Protein AF-A0A383BLA7-F1 (afdb_monomer_lite)

pLDDT: mean 97.98, std 0.87, range [94.31, 98.81]

InterPro domains:
  IPR002496 Phosphoribosyl-AMP cyclohydrolase domain [PF01502] (13-68)
  IPR038019 Phosphoribosyl-AMP cyclohydrolase domain superfamily [G3DSA:3.10.20.810] (1-69)
  IPR038019 Phosphoribosyl-AMP cyclohydrolase domain superfamily [SSF141734] (1-68)

Sequence (69 aa):
VVAQSVENGDVLMFAFANEEAVLKTMRSGFAHYWSRSRGCLWKKGESSGNLQKIEVVWVDCDADTLIYR

Radius of gyration: 11.4 Å; chains: 1; bounding box: 23×28×29 Å

Organism: NCBI:txid408172

Secondary structure (DSSP, 8-state):
-EEE-TTT--EEEE----HHHHHHHHHHSB-EEEETTTTEEEETTTTTS---B-S-EEE-SSSS-EEE-

Structure (mmCIF, N/CA/C/O backbone):
data_AF-A0A383BLA7-F1
#
_entry.id   AF-A0A383BLA7-F1
#
loop_
_atom_site.group_PDB
_atom_site.id
_atom_site.type_symbol
_atom_site.label_atom_id
_atom_site.label_alt_id
_atom_site.label_comp_id
_atom_site.label_asym_id
_atom_site.label_entity_id
_atom_site.label_seq_id
_atom_site.pdbx_PDB_ins_code
_atom_site.Cartn_x
_atom_site.Cartn_y
_atom_site.Cartn_z
_atom_site.occupancy
_atom_site.B_iso_or_equiv
_atom_site.auth_seq_id
_atom_site.auth_comp_id
_atom_site.auth_asym_id
_atom_site.auth_atom_id
_atom_site.pdbx_PDB_model_num
ATOM 1 N N . VAL A 1 1 ? -0.708 -4.847 3.630 1.00 98.44 1 VAL A N 1
ATOM 2 C CA . VAL A 1 1 ? -0.207 -4.341 2.334 1.00 98.44 1 VAL A CA 1
ATOM 3 C C . VAL A 1 1 ? 1.274 -4.627 2.224 1.00 98.44 1 VAL A C 1
ATOM 5 O O . VAL A 1 1 ? 2.022 -4.271 3.133 1.00 98.44 1 VAL A O 1
ATOM 8 N N . VAL A 1 2 ? 1.684 -5.269 1.137 1.00 98.81 2 VAL A N 1
ATOM 9 C CA . VAL A 1 2 ? 3.090 -5.480 0.784 1.00 98.81 2 VAL A CA 1
ATOM 10 C C . VAL A 1 2 ? 3.471 -4.457 -0.281 1.00 98.81 2 VAL A C 1
ATOM 12 O O . VAL A 1 2 ? 2.791 -4.349 -1.295 1.00 98.81 2 VAL A O 1
ATOM 15 N N . ALA A 1 3 ? 4.533 -3.692 -0.051 1.00 98.69 3 ALA A N 1
ATOM 16 C CA . ALA A 1 3 ? 5.108 -2.814 -1.063 1.00 98.69 3 ALA A CA 1
ATOM 17 C C . ALA A 1 3 ? 6.200 -3.576 -1.813 1.00 98.69 3 ALA A C 1
ATOM 19 O O . ALA A 1 3 ? 7.139 -4.077 -1.187 1.00 98.69 3 ALA A O 1
ATOM 20 N N . GLN A 1 4 ? 6.083 -3.650 -3.133 1.00 98.81 4 GLN A N 1
ATOM 21 C CA . GLN A 1 4 ? 6.997 -4.379 -3.998 1.00 98.81 4 GLN A CA 1
ATOM 22 C C . GLN A 1 4 ? 7.522 -3.460 -5.100 1.00 98.81 4 GLN A C 1
ATOM 24 O O . GLN A 1 4 ? 6.763 -2.727 -5.717 1.00 98.81 4 GLN A O 1
ATOM 29 N N . SER A 1 5 ? 8.822 -3.514 -5.366 1.00 98.25 5 SER A N 1
ATOM 30 C CA . SER A 1 5 ? 9.435 -2.761 -6.459 1.00 98.25 5 SER A CA 1
ATOM 31 C C . SER A 1 5 ? 8.881 -3.196 -7.820 1.00 98.25 5 SER A C 1
ATOM 33 O O . SER A 1 5 ? 8.843 -4.389 -8.142 1.00 98.25 5 SER A O 1
ATOM 35 N N . VAL A 1 6 ? 8.491 -2.224 -8.650 1.00 97.88 6 VAL A N 1
ATOM 36 C CA . VAL A 1 6 ? 8.058 -2.471 -10.035 1.00 97.88 6 VAL A CA 1
ATOM 37 C C . VAL A 1 6 ? 9.203 -3.016 -10.882 1.00 97.88 6 VAL A C 1
ATOM 39 O O . VAL A 1 6 ? 8.957 -3.889 -11.710 1.00 97.88 6 VAL A O 1
ATOM 42 N N . GLU A 1 7 ? 10.426 -2.534 -10.655 1.00 97.38 7 GLU A N 1
ATOM 43 C CA . GLU A 1 7 ? 11.584 -2.791 -11.516 1.00 97.38 7 GLU A CA 1
ATOM 44 C C . GLU A 1 7 ? 12.113 -4.221 -11.391 1.00 97.38 7 GLU A C 1
ATOM 46 O O . GLU A 1 7 ? 12.458 -4.842 -12.394 1.00 97.38 7 GLU A O 1
ATOM 51 N N . ASN A 1 8 ? 12.177 -4.751 -10.168 1.00 97.56 8 ASN A N 1
ATOM 52 C CA . ASN A 1 8 ? 12.849 -6.023 -9.889 1.00 97.56 8 ASN A CA 1
ATOM 53 C C . ASN A 1 8 ? 12.023 -7.008 -9.045 1.00 97.56 8 ASN A C 1
ATOM 55 O O . ASN A 1 8 ? 12.424 -8.157 -8.895 1.00 97.56 8 ASN A O 1
ATOM 59 N N . GLY A 1 9 ? 10.859 -6.602 -8.530 1.00 97.31 9 GLY A N 1
ATOM 60 C CA . GLY A 1 9 ? 10.007 -7.469 -7.716 1.00 97.31 9 GLY A CA 1
ATOM 61 C C . GLY A 1 9 ? 10.456 -7.632 -6.260 1.00 97.31 9 GLY A C 1
ATOM 62 O O . GLY A 1 9 ? 9.846 -8.426 -5.540 1.00 97.31 9 GLY A O 1
ATOM 63 N N . ASP A 1 10 ? 11.457 -6.878 -5.799 1.00 98.56 10 ASP A N 1
ATOM 64 C CA . ASP A 1 10 ? 11.895 -6.926 -4.403 1.00 98.56 10 ASP A CA 1
ATOM 65 C C . ASP A 1 10 ? 10.787 -6.453 -3.461 1.00 98.56 10 ASP A C 1
ATOM 67 O O . ASP A 1 10 ? 10.137 -5.427 -3.689 1.00 98.56 10 ASP A O 1
ATOM 71 N N . VAL A 1 11 ? 10.595 -7.179 -2.359 1.00 98.50 11 VAL A N 1
ATOM 72 C CA . VAL A 1 11 ? 9.709 -6.750 -1.275 1.00 98.50 11 VAL A CA 1
ATOM 73 C C . VAL A 1 11 ? 10.420 -5.673 -0.462 1.00 98.50 11 VAL A C 1
ATOM 75 O O . VAL A 1 11 ? 11.424 -5.932 0.195 1.00 98.50 11 VAL A O 1
ATOM 78 N N . LEU A 1 12 ? 9.877 -4.458 -0.491 1.00 98.31 12 LEU A N 1
ATOM 79 C CA . LEU A 1 12 ? 10.474 -3.293 0.158 1.00 98.31 12 LEU A CA 1
ATOM 80 C C . LEU A 1 12 ? 10.029 -3.167 1.613 1.00 98.31 12 LEU A C 1
ATOM 82 O O . LEU A 1 12 ? 10.818 -2.806 2.484 1.00 98.31 12 LEU A O 1
ATOM 86 N N . MET A 1 13 ? 8.741 -3.407 1.876 1.00 98.31 13 MET A N 1
ATOM 87 C CA . MET A 1 13 ? 8.177 -3.344 3.223 1.00 98.31 13 MET A CA 1
ATOM 88 C C . MET A 1 13 ? 6.780 -3.958 3.304 1.00 98.31 13 MET A C 1
ATOM 90 O O . MET A 1 13 ? 6.096 -4.152 2.301 1.00 98.31 13 MET A O 1
ATOM 94 N N . PHE A 1 14 ? 6.328 -4.163 4.539 1.00 98.44 14 PHE A N 1
ATOM 95 C CA . PHE A 1 14 ? 4.943 -4.454 4.879 1.00 98.44 14 PHE A CA 1
ATOM 96 C C . PHE A 1 14 ? 4.383 -3.364 5.799 1.00 98.44 14 PHE A C 1
ATOM 98 O O . PHE A 1 14 ? 5.060 -2.901 6.720 1.00 98.44 14 PHE A O 1
ATOM 105 N N . ALA A 1 15 ? 3.131 -2.974 5.570 1.00 98.25 15 ALA A N 1
ATOM 106 C CA . ALA A 1 15 ? 2.379 -2.102 6.465 1.00 98.25 15 ALA A CA 1
ATOM 107 C C . ALA A 1 15 ? 0.872 -2.390 6.407 1.00 98.25 15 ALA A C 1
ATOM 109 O O . ALA A 1 15 ? 0.349 -2.971 5.451 1.00 98.25 15 ALA A O 1
ATOM 110 N N . PHE A 1 16 ? 0.162 -1.956 7.447 1.00 98.56 16 PHE A N 1
ATOM 111 C CA . PHE A 1 16 ? -1.297 -2.005 7.490 1.00 98.56 16 PHE A CA 1
ATOM 112 C C . PHE A 1 16 ? -1.889 -0.824 6.723 1.00 98.56 16 PHE A C 1
ATOM 114 O O . PHE A 1 16 ? -1.306 0.259 6.683 1.00 98.56 16 PHE A O 1
ATOM 121 N N . ALA A 1 17 ? -3.066 -1.025 6.146 1.00 98.38 17 ALA A N 1
ATOM 122 C CA . ALA A 1 17 ? -3.888 0.027 5.570 1.00 98.38 17 ALA A CA 1
ATOM 123 C C . ALA A 1 17 ? -5.330 -0.217 6.015 1.00 98.38 17 ALA A C 1
ATOM 125 O O . ALA A 1 17 ? -5.787 -1.356 6.021 1.00 98.38 17 ALA A O 1
ATOM 126 N N . ASN A 1 18 ? -6.013 0.843 6.432 1.00 98.12 18 ASN A N 1
ATOM 127 C CA . ASN A 1 18 ? -7.463 0.842 6.568 1.00 98.12 18 ASN A CA 1
ATOM 128 C C . ASN A 1 18 ? -8.091 1.339 5.254 1.00 98.12 18 ASN A C 1
ATOM 130 O O . ASN A 1 18 ? -7.382 1.756 4.336 1.00 98.12 18 ASN A O 1
ATOM 134 N N . GLU A 1 19 ? -9.419 1.335 5.180 1.00 98.12 19 GLU A N 1
ATOM 135 C CA . GLU A 1 19 ? -10.163 1.790 4.001 1.00 98.12 19 GLU A CA 1
ATOM 136 C C . GLU A 1 19 ? -9.755 3.205 3.548 1.00 98.12 19 GLU A C 1
ATOM 138 O O . GLU A 1 19 ? -9.483 3.430 2.368 1.00 98.12 19 GLU A O 1
ATOM 143 N N . GLU A 1 20 ? -9.611 4.151 4.485 1.00 98.44 20 GLU A N 1
ATOM 144 C CA . GLU A 1 20 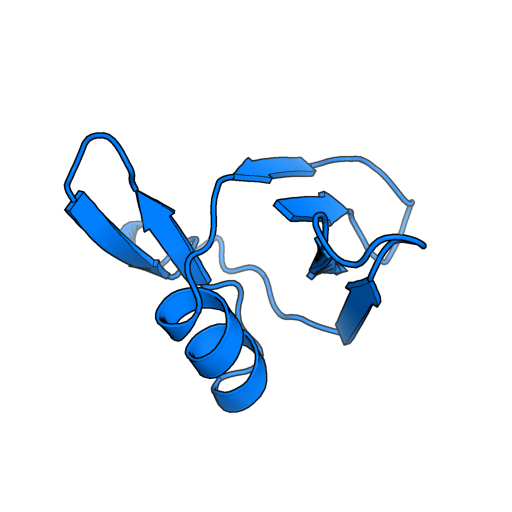? -9.193 5.523 4.168 1.00 98.44 20 GLU A CA 1
ATOM 145 C C . GLU A 1 20 ? -7.798 5.573 3.522 1.00 98.44 20 GLU A C 1
ATOM 147 O O . GLU A 1 20 ? -7.581 6.308 2.554 1.00 98.44 20 GLU A O 1
ATOM 152 N N . ALA A 1 21 ? -6.850 4.778 4.026 1.00 98.56 21 ALA A N 1
ATOM 153 C CA . ALA A 1 21 ? -5.505 4.691 3.469 1.00 98.56 21 ALA A CA 1
ATOM 154 C C . ALA A 1 21 ? -5.506 4.136 2.041 1.00 98.56 21 ALA A C 1
ATOM 156 O O . ALA A 1 21 ? -4.803 4.665 1.177 1.00 98.56 21 ALA A O 1
ATOM 157 N N . VAL A 1 22 ? -6.326 3.121 1.764 1.00 98.44 22 VAL A N 1
ATOM 158 C CA . VAL A 1 22 ? -6.470 2.568 0.411 1.00 98.44 22 VAL A CA 1
ATOM 159 C C . VAL A 1 22 ? -7.084 3.612 -0.525 1.00 98.44 22 VAL A C 1
ATOM 161 O O . VAL A 1 22 ? -6.517 3.904 -1.577 1.00 98.44 22 VAL A O 1
ATOM 164 N N . LEU A 1 23 ? -8.172 4.274 -0.119 1.00 98.38 23 LEU A N 1
ATOM 165 C CA . LEU A 1 23 ? -8.818 5.318 -0.924 1.00 98.38 23 LEU A CA 1
ATOM 166 C C . LEU A 1 23 ? -7.879 6.490 -1.232 1.00 98.38 23 LEU A C 1
ATOM 168 O O . LEU A 1 23 ? -7.838 6.976 -2.364 1.00 98.38 23 LEU A O 1
ATOM 172 N N . LYS A 1 24 ? -7.096 6.950 -0.250 1.00 98.38 24 LYS A N 1
ATOM 173 C CA . LYS A 1 24 ? -6.099 8.008 -0.468 1.00 98.38 24 LYS A CA 1
ATOM 174 C C . LYS A 1 24 ? -4.952 7.551 -1.356 1.00 98.38 24 LYS A C 1
ATOM 176 O O . LYS A 1 24 ? -4.473 8.350 -2.161 1.00 98.38 24 LYS A O 1
ATOM 181 N N . THR A 1 25 ? -4.557 6.284 -1.270 1.00 98.62 25 THR A N 1
ATOM 182 C CA . THR A 1 25 ? -3.572 5.704 -2.187 1.00 98.62 25 THR A CA 1
ATOM 183 C C . THR A 1 25 ? -4.069 5.779 -3.629 1.00 98.62 25 THR A C 1
ATOM 185 O O . THR A 1 25 ? -3.399 6.377 -4.469 1.00 98.62 25 THR A O 1
ATOM 188 N N . MET A 1 26 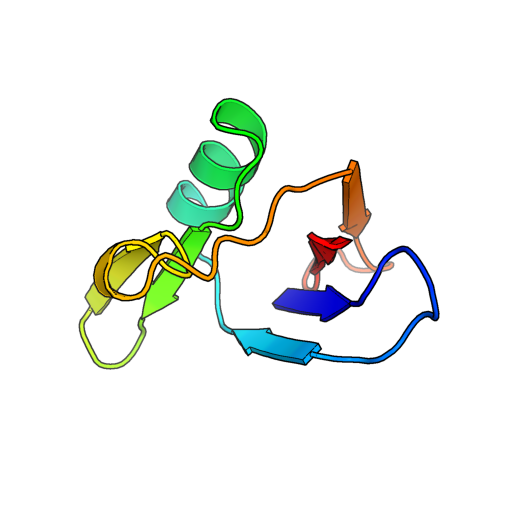? -5.293 5.307 -3.889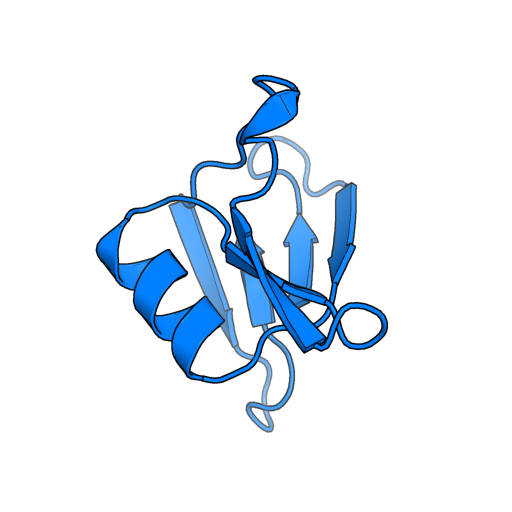 1.00 98.19 26 MET A N 1
ATOM 189 C CA . MET A 1 26 ? -5.900 5.328 -5.227 1.00 98.19 26 MET A CA 1
ATOM 190 C C . MET A 1 26 ? -6.102 6.747 -5.776 1.00 98.19 26 MET A C 1
ATOM 192 O O . MET A 1 26 ? -5.913 6.981 -6.964 1.00 98.19 26 MET A O 1
ATOM 196 N N . ARG A 1 27 ? -6.468 7.714 -4.923 1.00 98.19 27 ARG A N 1
ATOM 197 C CA . ARG A 1 27 ? -6.696 9.109 -5.344 1.00 98.19 27 ARG A CA 1
ATOM 198 C C . ARG A 1 27 ? -5.411 9.888 -5.598 1.00 98.19 27 ARG A C 1
ATOM 200 O O . ARG A 1 27 ? -5.381 10.738 -6.478 1.00 98.19 27 ARG A O 1
ATOM 207 N N . SER A 1 28 ? -4.383 9.662 -4.783 1.00 98.19 28 SER A N 1
ATOM 208 C CA . SER A 1 28 ? -3.145 10.447 -4.845 1.00 98.19 28 SER A CA 1
ATOM 209 C C . SER A 1 28 ? -2.079 9.843 -5.756 1.00 98.19 28 SER A C 1
ATOM 211 O O . SER A 1 28 ? -1.155 10.557 -6.135 1.00 98.19 28 SER A O 1
ATOM 213 N N . GLY A 1 29 ? -2.161 8.542 -6.053 1.00 98.44 29 GLY A N 1
ATOM 214 C CA . GLY A 1 29 ? -1.100 7.807 -6.743 1.00 98.44 29 GLY A CA 1
ATOM 215 C C . GLY A 1 29 ? 0.150 7.579 -5.886 1.00 98.44 29 GLY A C 1
ATOM 216 O O . GLY A 1 29 ? 1.194 7.221 -6.421 1.00 98.44 29 GLY A O 1
ATOM 217 N N . PHE A 1 30 ? 0.079 7.794 -4.568 1.00 98.69 30 PHE A N 1
ATOM 218 C CA . PHE A 1 30 ? 1.183 7.553 -3.635 1.00 98.69 30 PHE A CA 1
ATOM 219 C C . PHE A 1 30 ? 0.750 6.646 -2.489 1.00 98.69 30 PHE A C 1
ATOM 221 O O . PHE A 1 30 ? -0.376 6.751 -2.007 1.00 98.69 30 PHE A O 1
ATOM 228 N N . ALA A 1 31 ? 1.660 5.811 -1.991 1.00 98.56 31 ALA A N 1
ATOM 229 C CA . ALA A 1 31 ? 1.364 4.881 -0.909 1.00 98.56 31 ALA A CA 1
ATOM 230 C C . ALA A 1 31 ? 0.971 5.608 0.390 1.00 98.56 31 ALA A C 1
ATOM 232 O O . ALA A 1 31 ? 1.765 6.348 0.989 1.00 98.56 31 ALA A O 1
ATOM 233 N N . HIS A 1 32 ? -0.254 5.353 0.841 1.00 98.69 32 HIS A N 1
ATOM 234 C CA . HIS A 1 32 ? -0.742 5.717 2.164 1.00 98.69 32 HIS A CA 1
ATOM 235 C C . HIS A 1 32 ? -1.006 4.450 2.970 1.00 98.69 32 HIS A C 1
ATOM 237 O O . HIS A 1 32 ? -1.484 3.438 2.455 1.00 98.69 32 HIS A O 1
ATOM 243 N N . TYR A 1 33 ? -0.714 4.528 4.261 1.00 98.62 33 TYR A N 1
ATOM 244 C CA . TYR A 1 33 ? -0.834 3.415 5.191 1.00 98.62 33 TYR A CA 1
ATOM 245 C C . TYR A 1 33 ? -1.511 3.881 6.483 1.00 98.62 33 TYR A C 1
ATOM 247 O O . TYR A 1 33 ? -1.634 5.077 6.752 1.00 98.62 33 TYR A O 1
ATOM 255 N N . TRP A 1 34 ? -1.902 2.923 7.317 1.00 98.50 34 TRP A N 1
ATOM 256 C CA . TRP A 1 34 ? -2.458 3.150 8.643 1.00 98.50 34 TRP A CA 1
ATOM 257 C C . TRP A 1 34 ? -1.487 2.666 9.720 1.00 98.50 34 TRP A C 1
ATOM 259 O O . TRP A 1 34 ? -1.137 1.484 9.792 1.00 98.50 34 TRP A O 1
ATOM 269 N N . SER A 1 35 ? -1.045 3.576 10.584 1.00 97.31 35 SER A N 1
ATOM 270 C CA . SER A 1 35 ? -0.239 3.217 11.745 1.00 97.31 35 SER A CA 1
ATOM 271 C C . SER A 1 35 ? -1.148 2.728 12.867 1.00 97.31 35 SER A C 1
ATOM 273 O O . SER A 1 35 ? -1.808 3.522 13.530 1.00 97.31 35 SER A O 1
ATOM 275 N N . ARG A 1 36 ? -1.151 1.416 13.130 1.00 96.88 36 ARG A N 1
ATOM 276 C CA . ARG A 1 36 ? -1.938 0.842 14.238 1.00 96.88 36 ARG A CA 1
ATOM 277 C C . ARG A 1 36 ? -1.470 1.322 15.614 1.00 96.88 36 ARG A C 1
ATOM 279 O O . ARG A 1 36 ? -2.284 1.431 16.517 1.00 96.88 36 ARG A O 1
ATOM 286 N N . SER A 1 37 ? -0.177 1.610 15.770 1.00 96.00 37 SER A N 1
ATOM 287 C CA . SER A 1 37 ? 0.389 2.086 17.037 1.00 96.00 37 SER A CA 1
ATOM 288 C C . SER A 1 37 ? 0.132 3.569 17.287 1.00 96.00 37 SER A C 1
ATOM 290 O O . SER A 1 37 ? -0.052 3.962 18.432 1.00 96.00 37 SER A O 1
ATOM 292 N N . ARG A 1 38 ? 0.112 4.397 16.234 1.00 95.44 38 ARG A N 1
ATOM 293 C CA . ARG A 1 38 ? -0.167 5.839 16.347 1.00 95.44 38 ARG A CA 1
ATOM 294 C C . ARG A 1 38 ? -1.643 6.185 16.146 1.00 95.44 38 ARG A C 1
ATOM 296 O O . ARG A 1 38 ? -2.022 7.324 16.384 1.00 95.44 38 ARG A O 1
ATOM 303 N N . GLY A 1 39 ? -2.454 5.231 15.689 1.00 97.12 39 GLY A N 1
ATOM 304 C CA . GLY A 1 39 ? -3.869 5.442 15.389 1.00 97.12 39 GLY A CA 1
ATOM 305 C C . GLY A 1 39 ? -4.090 6.517 14.326 1.00 97.12 39 GLY A C 1
ATOM 306 O O . GLY A 1 39 ? -5.042 7.284 14.429 1.00 97.12 39 GLY A O 1
ATOM 307 N N . CYS A 1 40 ? -3.186 6.626 13.349 1.00 97.62 40 CYS A N 1
ATOM 308 C CA . CYS A 1 40 ? -3.243 7.683 12.348 1.00 97.62 40 CYS A CA 1
ATOM 309 C C . CYS A 1 40 ? -2.835 7.211 10.952 1.00 97.62 40 CYS A C 1
ATOM 311 O O . CYS A 1 40 ? -2.092 6.239 10.766 1.00 97.62 40 CYS A O 1
ATOM 313 N N . LEU A 1 41 ? -3.329 7.949 9.962 1.00 97.75 41 LEU A N 1
ATOM 314 C CA . LEU A 1 41 ? -2.926 7.831 8.573 1.00 97.75 41 LEU A CA 1
ATOM 315 C C . LEU A 1 41 ? -1.545 8.463 8.371 1.00 97.75 41 LEU A C 1
ATOM 317 O O . LEU A 1 41 ? -1.253 9.512 8.940 1.00 97.75 41 LEU A O 1
ATOM 321 N N . TRP A 1 42 ? -0.728 7.872 7.502 1.00 97.50 42 TRP A N 1
ATOM 322 C CA . TRP A 1 42 ? 0.511 8.500 7.050 1.00 97.50 42 TRP A CA 1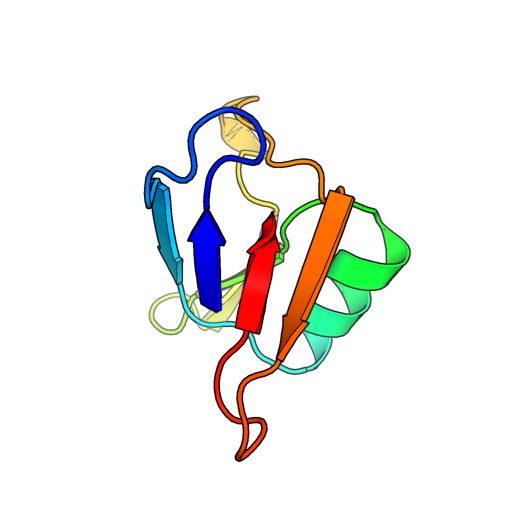
ATOM 323 C C . TRP A 1 42 ? 0.801 8.207 5.578 1.00 97.50 42 TRP A C 1
ATOM 325 O O . TRP A 1 42 ? 0.567 7.098 5.085 1.00 97.50 42 TRP A O 1
ATOM 335 N N . LYS A 1 43 ? 1.332 9.215 4.879 1.00 98.19 43 LYS A N 1
ATOM 336 C CA . LYS A 1 43 ? 1.861 9.085 3.520 1.00 98.19 43 LYS A CA 1
ATOM 337 C C . LYS A 1 43 ? 3.322 8.654 3.603 1.00 98.19 43 LYS A C 1
ATOM 339 O O . LYS A 1 43 ? 4.146 9.308 4.249 1.00 98.19 43 LYS A O 1
ATOM 344 N N . LYS A 1 44 ? 3.675 7.542 2.959 1.00 98.25 44 LYS A N 1
ATOM 345 C CA . LYS A 1 44 ? 5.046 7.031 3.034 1.00 98.25 44 LYS A CA 1
ATOM 346 C C . LYS A 1 44 ? 6.014 8.031 2.418 1.00 98.25 44 LYS A C 1
ATOM 348 O O . LYS A 1 44 ? 5.863 8.409 1.264 1.00 98.25 44 LYS A O 1
ATOM 353 N N . GLY A 1 45 ? 7.024 8.415 3.198 1.00 96.88 45 GLY A N 1
ATOM 354 C CA . GLY A 1 45 ? 8.048 9.366 2.772 1.00 96.88 45 GLY A CA 1
ATOM 355 C C . GLY A 1 45 ? 7.662 10.834 2.929 1.00 96.88 45 GLY A C 1
ATOM 356 O O . GLY A 1 45 ? 8.435 11.676 2.499 1.00 96.88 45 GLY A O 1
ATOM 357 N N . GLU A 1 46 ? 6.530 11.160 3.561 1.00 95.19 46 GLU A N 1
ATOM 358 C CA . GLU A 1 46 ? 6.094 12.552 3.764 1.00 95.19 46 GLU A CA 1
ATOM 359 C C . GLU A 1 46 ? 7.150 13.418 4.465 1.00 95.19 46 GLU A C 1
ATOM 361 O O . GLU A 1 46 ? 7.397 14.541 4.045 1.00 95.19 46 GLU A O 1
ATOM 366 N N . SER A 1 47 ? 7.835 12.878 5.476 1.00 94.31 47 SER A N 1
ATOM 367 C CA . SER A 1 47 ? 8.917 13.596 6.165 1.00 94.31 47 SER A CA 1
ATOM 368 C C . SER A 1 47 ? 10.299 13.369 5.549 1.00 94.31 47 SER A C 1
ATOM 370 O O . SER A 1 47 ? 11.185 14.195 5.730 1.00 94.31 47 SER A O 1
ATOM 372 N N . SER A 1 48 ? 10.519 12.237 4.871 1.00 96.88 48 SER A N 1
ATOM 373 C CA . SER A 1 48 ? 11.858 11.821 4.424 1.00 96.88 48 SER A CA 1
ATOM 374 C C . SER A 1 48 ? 12.125 12.051 2.936 1.00 96.88 48 SER A C 1
ATOM 376 O O . SER A 1 48 ? 13.230 11.785 2.483 1.00 96.88 48 SER A O 1
ATOM 378 N N . GLY A 1 49 ? 11.112 12.422 2.151 1.00 96.62 49 GLY A N 1
ATOM 379 C CA . GLY A 1 49 ? 11.179 12.506 0.687 1.00 96.62 49 GLY A CA 1
ATOM 380 C C . GLY A 1 49 ? 11.137 11.158 -0.048 1.00 96.62 49 GLY A C 1
ATOM 381 O O . GLY A 1 49 ? 10.916 11.133 -1.254 1.00 96.62 49 GLY A O 1
ATOM 382 N N . ASN A 1 50 ? 11.271 10.026 0.657 1.00 97.12 50 ASN A N 1
ATOM 383 C CA . ASN A 1 50 ? 11.275 8.678 0.064 1.00 97.12 50 ASN A CA 1
ATOM 384 C C . ASN A 1 50 ? 9.845 8.188 -0.193 1.00 97.12 50 ASN A C 1
ATOM 386 O O . ASN A 1 50 ? 9.341 7.289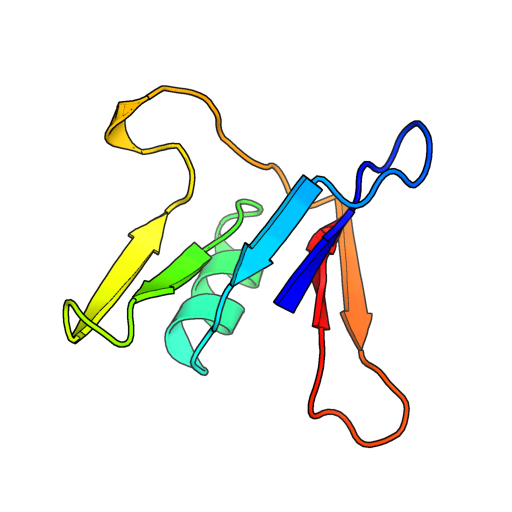 0.505 1.00 97.12 50 ASN A O 1
ATOM 390 N N . LEU A 1 51 ? 9.189 8.859 -1.138 1.00 98.12 51 LEU A N 1
ATOM 391 C CA . LEU A 1 51 ? 7.834 8.581 -1.589 1.00 98.12 51 LEU A CA 1
ATOM 392 C C . LEU A 1 51 ? 7.780 7.269 -2.376 1.00 98.12 51 LEU A C 1
ATOM 394 O O . LEU A 1 51 ? 8.717 6.911 -3.081 1.00 98.12 51 LEU A O 1
ATOM 398 N N . GLN A 1 52 ? 6.653 6.574 -2.270 1.00 98.25 52 GLN A N 1
ATOM 399 C CA . GLN A 1 52 ? 6.334 5.411 -3.098 1.00 98.25 52 GLN A CA 1
ATOM 400 C C . GLN A 1 52 ? 5.185 5.806 -4.019 1.00 98.25 52 GLN A C 1
ATOM 402 O O . GLN A 1 52 ? 4.067 6.009 -3.539 1.00 98.25 52 GLN A O 1
ATOM 407 N N . LYS A 1 53 ? 5.478 5.996 -5.307 1.00 98.31 53 LYS A N 1
ATOM 408 C CA . LYS A 1 53 ? 4.463 6.207 -6.343 1.00 98.31 53 LYS A CA 1
ATOM 409 C C . LYS A 1 53 ? 3.880 4.848 -6.723 1.00 98.31 53 LYS A C 1
ATOM 411 O O . LYS A 1 53 ? 4.628 3.886 -6.803 1.00 98.31 53 LYS A O 1
ATOM 416 N N . ILE A 1 54 ? 2.568 4.791 -6.909 1.00 98.38 54 ILE A N 1
ATOM 417 C CA . ILE A 1 54 ? 1.847 3.571 -7.258 1.00 98.38 54 ILE A CA 1
ATOM 418 C C . ILE A 1 54 ? 1.660 3.514 -8.768 1.00 98.38 54 ILE A C 1
ATOM 420 O O . ILE A 1 54 ? 1.095 4.435 -9.359 1.00 98.38 54 ILE A O 1
ATOM 424 N N . GLU A 1 55 ? 2.104 2.417 -9.360 1.00 98.31 55 GLU A N 1
ATOM 425 C CA . GLU A 1 55 ? 1.864 2.040 -10.748 1.00 98.31 55 GLU A CA 1
ATOM 426 C C . GLU A 1 55 ? 0.710 1.033 -10.841 1.00 98.31 55 GLU A C 1
ATOM 428 O O . GLU A 1 55 ? -0.140 1.141 -11.724 1.00 98.31 55 GLU A O 1
ATOM 433 N N . VAL A 1 56 ? 0.624 0.078 -9.905 1.00 97.81 56 VAL A N 1
ATOM 434 C CA . VAL A 1 56 ? -0.496 -0.869 -9.845 1.00 97.81 56 VAL A CA 1
ATOM 435 C C . VAL A 1 56 ? -0.778 -1.345 -8.420 1.00 97.81 56 VAL A C 1
ATOM 437 O O . VAL A 1 56 ? 0.119 -1.517 -7.596 1.00 97.81 56 VAL A O 1
ATOM 440 N N . VAL A 1 57 ? -2.056 -1.590 -8.135 1.00 98.38 57 VAL A N 1
ATOM 441 C CA . VAL A 1 57 ? -2.500 -2.256 -6.908 1.00 98.38 57 VAL A CA 1
ATOM 442 C C . VAL A 1 57 ? -3.071 -3.615 -7.279 1.00 98.38 57 VAL A C 1
ATOM 444 O O . VAL A 1 57 ? -4.005 -3.697 -8.076 1.00 98.38 57 VAL A O 1
ATOM 447 N N . TRP A 1 58 ? -2.515 -4.677 -6.704 1.00 98.44 58 TRP A N 1
ATOM 448 C CA . TRP A 1 58 ? -3.077 -6.023 -6.800 1.00 98.44 58 TRP A CA 1
ATOM 449 C C . TRP A 1 58 ? -3.783 -6.401 -5.508 1.00 98.44 58 TRP A C 1
ATOM 451 O O . TRP A 1 58 ? -3.403 -5.951 -4.427 1.00 98.44 58 TRP A O 1
ATOM 461 N N . VAL A 1 59 ? -4.797 -7.243 -5.655 1.00 98.44 59 VAL A N 1
ATOM 462 C CA . VAL A 1 59 ? -5.615 -7.801 -4.580 1.00 98.44 59 VAL A CA 1
ATOM 463 C C . VAL A 1 59 ? -5.429 -9.315 -4.618 1.00 98.44 59 VAL A C 1
ATOM 465 O O . VAL A 1 59 ? -5.335 -9.887 -5.708 1.00 98.44 59 VAL A O 1
ATOM 468 N N . ASP A 1 60 ? -5.321 -9.950 -3.458 1.00 98.31 60 ASP A N 1
ATOM 469 C CA . ASP A 1 60 ? -5.293 -11.407 -3.354 1.00 98.31 60 ASP A CA 1
ATOM 470 C C . ASP A 1 60 ? -6.678 -12.048 -3.570 1.00 98.31 60 ASP A C 1
ATOM 472 O O . ASP A 1 60 ? -7.655 -11.383 -3.916 1.00 98.31 60 ASP A O 1
ATOM 476 N N . CYS A 1 61 ? -6.751 -13.377 -3.472 1.00 98.50 61 CYS A N 1
ATOM 477 C CA . CYS A 1 61 ? -7.930 -14.143 -3.883 1.00 98.50 61 CYS A CA 1
ATOM 478 C C . CYS A 1 61 ? -9.131 -14.019 -2.935 1.00 98.50 61 CYS A C 1
ATOM 480 O O . CYS A 1 61 ? -10.265 -14.189 -3.382 1.00 98.50 61 CYS A O 1
ATOM 482 N N . ASP A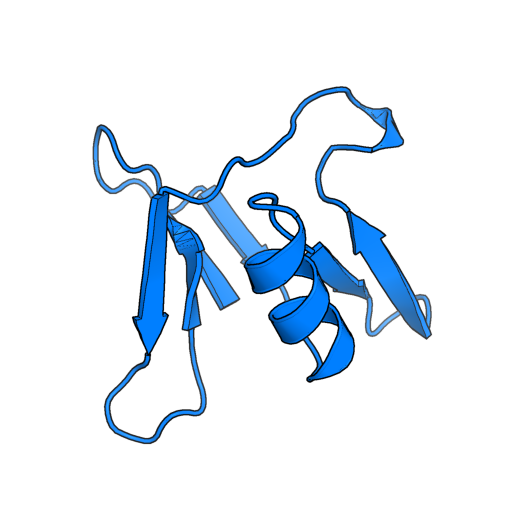 1 62 ? -8.899 -13.727 -1.660 1.00 98.44 62 ASP A N 1
ATOM 483 C CA . ASP A 1 62 ? -9.905 -13.490 -0.621 1.00 98.44 62 ASP A CA 1
ATOM 484 C C . ASP A 1 62 ? -10.041 -12.008 -0.234 1.00 98.44 62 ASP A C 1
ATOM 486 O O . ASP A 1 62 ? -10.888 -11.659 0.589 1.00 98.44 62 ASP A O 1
ATOM 490 N N . ALA A 1 63 ? -9.307 -11.130 -0.922 1.00 97.50 63 ALA A N 1
ATOM 491 C CA . ALA A 1 63 ? -9.390 -9.678 -0.827 1.00 97.50 63 ALA A CA 1
ATOM 492 C C . ALA A 1 63 ? -9.063 -9.102 0.559 1.00 97.50 63 ALA A C 1
ATOM 494 O O . ALA A 1 63 ? -9.589 -8.049 0.936 1.00 97.50 63 ALA A O 1
ATOM 495 N N . ASP A 1 64 ? -8.167 -9.756 1.299 1.00 97.88 64 ASP A N 1
ATOM 496 C CA . ASP A 1 64 ? -7.683 -9.281 2.596 1.00 97.88 64 ASP A CA 1
ATOM 497 C C . ASP A 1 64 ? -6.275 -8.663 2.530 1.00 97.88 64 ASP A C 1
ATOM 499 O O . ASP A 1 64 ? -5.887 -7.880 3.412 1.00 97.88 64 ASP A O 1
ATOM 503 N N . THR A 1 65 ? -5.540 -8.914 1.440 1.00 98.44 65 THR A N 1
ATOM 504 C CA . THR A 1 65 ? -4.185 -8.410 1.244 1.00 98.44 65 THR A CA 1
ATOM 505 C C . THR A 1 65 ? -4.022 -7.693 -0.093 1.00 98.44 65 THR A C 1
ATOM 507 O O . THR A 1 65 ? -4.471 -8.113 -1.155 1.00 98.44 65 THR A O 1
ATOM 510 N N . LEU A 1 66 ? -3.304 -6.567 -0.033 1.00 98.69 66 LEU A N 1
ATOM 511 C CA . LEU A 1 66 ? -2.928 -5.772 -1.199 1.00 98.69 66 LEU A CA 1
ATOM 512 C C . LEU A 1 66 ? -1.423 -5.831 -1.450 1.00 98.69 66 LEU A C 1
ATOM 514 O O . LEU A 1 66 ? -0.632 -5.772 -0.497 1.00 98.69 66 LEU A O 1
ATOM 518 N N . ILE A 1 67 ? -1.044 -5.822 -2.727 1.00 98.75 67 ILE A N 1
ATOM 519 C CA . ILE A 1 67 ? 0.314 -5.513 -3.182 1.00 98.75 67 ILE A CA 1
ATOM 520 C C . ILE A 1 67 ? 0.296 -4.140 -3.846 1.00 98.75 67 ILE A C 1
ATOM 522 O O . ILE A 1 67 ? -0.446 -3.911 -4.798 1.00 98.75 67 ILE A O 1
ATOM 526 N N . TYR A 1 68 ? 1.122 -3.233 -3.335 1.00 98.75 68 TYR A N 1
ATOM 527 C CA . TYR A 1 68 ? 1.418 -1.950 -3.961 1.00 98.75 68 TYR A CA 1
ATOM 528 C C . TYR A 1 68 ? 2.695 -2.099 -4.776 1.00 98.75 68 TYR A C 1
ATOM 530 O O . TYR A 1 68 ? 3.734 -2.445 -4.207 1.00 98.75 68 TYR A O 1
ATOM 538 N N . ARG A 1 69 ? 2.609 -1.839 -6.080 1.00 98.12 69 ARG A N 1
ATOM 539 C CA . ARG A 1 69 ? 3.761 -1.721 -6.970 1.00 98.12 69 ARG A CA 1
ATOM 540 C C . ARG A 1 69 ? 3.848 -0.296 -7.478 1.00 98.12 69 ARG A C 1
ATOM 542 O O . ARG A 1 69 ? 2.807 0.201 -7.962 1.00 98.12 69 ARG A O 1
#

Foldseek 3Di:
DWEADPPPRDTPDDAAADPVQVVCCVVVQWHKGADPVVRDIDTPCPPPVPIHGFPDWDADPVRPDIYGD